Protein AF-A0A2H3BC81-F1 (afdb_monomer_lite)

Secondary structure (DSSP, 8-state):
-EEETTTTEEE--HHHHHHHHHHHHHHHHH-GGGGGGHHHHHHHHHHHHHHHHHT---PPPEEEE-TTS-EEEE------S-SHHHHHHHHHHHHHHHHHHHHTT-

Sequence (106 aa):
MVHLGPNQRPFSVSMFHQLRCLNIIRAGLMDSQKVADAQLLQHCMNYLRQMVLCRADGQLQSVRRSTGGSVTAWSHPRVCRNWRTVYDAAEANFRDYKQDTGDHVL

pLDDT: mean 83.97, std 14.21, range [42.75, 97.62]

Foldseek 3Di:
DFFDDPVRDDDDDLVVLLVVLVVVLVVCVVDVVVCVPVVSVVVSVVSVVVVCVVPPDPDDFDFDDDPPPDTDRPDPDDDDPDPCVVVVVRVVRVVVVCVVVVVVVD

InterPro domains:
  IPR021765 Mycotoxin biosynthesis protein UstYa-like [PF11807] (10-88)
  IPR021765 Mycotoxin biosynthesis protein UstYa-like [PTHR33365] (5-97)

Radius of gyration: 20.72 Å; chains: 1; bounding box: 48×41×57 Å

Organism: NCBI:txid1076256

Structure (mmCIF, N/CA/C/O backbone):
data_AF-A0A2H3BC81-F1
#
_entry.id   AF-A0A2H3BC81-F1
#
loop_
_atom_site.group_PDB
_atom_site.id
_atom_site.type_symbol
_atom_site.label_atom_id
_atom_site.label_alt_id
_atom_site.label_comp_id
_atom_site.label_asym_id
_atom_site.label_entity_id
_atom_site.label_seq_id
_atom_site.pdbx_PDB_ins_code
_atom_site.Cartn_x
_atom_site.Cartn_y
_atom_site.Cartn_z
_atom_site.occupancy
_atom_site.B_iso_or_equiv
_atom_site.auth_seq_id
_atom_site.auth_comp_id
_atom_site.auth_asym_id
_atom_site.auth_atom_id
_atom_site.pdbx_PDB_model_num
ATOM 1 N N . MET A 1 1 ? -7.441 2.446 7.578 1.00 90.75 1 MET A N 1
ATOM 2 C CA . MET A 1 1 ? -6.951 1.486 8.593 1.00 90.75 1 MET A CA 1
ATOM 3 C C . MET A 1 1 ? -7.981 0.376 8.700 1.00 90.75 1 MET A C 1
ATOM 5 O O . MET A 1 1 ? -9.081 0.578 8.204 1.00 90.75 1 MET A O 1
ATOM 9 N N . VAL A 1 2 ? -7.624 -0.765 9.279 1.00 96.50 2 VAL A N 1
ATOM 10 C CA . VAL A 1 2 ? -8.571 -1.834 9.630 1.00 96.50 2 VAL A CA 1
ATOM 11 C C . VAL A 1 2 ? -8.551 -2.045 11.141 1.00 96.50 2 VAL A C 1
ATOM 13 O O . VAL A 1 2 ? -7.503 -1.861 11.759 1.00 96.50 2 VAL A O 1
ATOM 16 N N . HIS A 1 3 ? -9.683 -2.405 11.726 1.00 96.75 3 HIS A N 1
ATOM 17 C CA . HIS A 1 3 ? -9.882 -2.615 13.154 1.00 96.75 3 HIS A CA 1
ATOM 18 C C . HIS A 1 3 ? -10.212 -4.083 13.397 1.00 96.75 3 HIS A C 1
ATOM 20 O O . HIS A 1 3 ? -11.140 -4.617 12.793 1.00 96.75 3 HIS A O 1
ATOM 26 N N . LEU A 1 4 ? -9.395 -4.768 14.199 1.00 95.12 4 LEU A N 1
ATOM 27 C CA . LEU A 1 4 ? -9.467 -6.224 14.341 1.00 95.12 4 LEU A CA 1
ATOM 28 C C . LEU A 1 4 ? -9.455 -6.661 15.809 1.00 95.12 4 LEU A C 1
ATOM 30 O O . LEU A 1 4 ? -8.783 -6.065 16.658 1.00 95.12 4 LEU A O 1
ATOM 34 N N . GLY A 1 5 ? -10.131 -7.781 16.063 1.00 93.31 5 GLY A N 1
ATOM 35 C CA . GLY A 1 5 ? -10.223 -8.424 17.370 1.00 93.31 5 GLY A CA 1
ATOM 36 C C . GLY A 1 5 ? -11.224 -7.754 18.321 1.00 93.31 5 GLY A C 1
ATOM 37 O O . GLY A 1 5 ? -11.792 -6.719 17.981 1.00 93.31 5 GLY A O 1
ATOM 38 N N . PRO A 1 6 ? -11.407 -8.315 19.531 1.00 91.62 6 PRO A N 1
ATOM 39 C CA . PRO A 1 6 ? -12.433 -7.863 20.480 1.00 91.62 6 PRO A CA 1
ATOM 40 C C . PRO A 1 6 ? -12.305 -6.395 20.903 1.00 91.62 6 PRO A C 1
ATOM 42 O O . PRO A 1 6 ? -13.289 -5.764 21.247 1.00 91.62 6 PRO A O 1
ATOM 45 N N . ASN A 1 7 ? -11.088 -5.845 20.856 1.00 90.75 7 ASN A N 1
ATOM 46 C CA . ASN A 1 7 ? -10.794 -4.475 21.284 1.00 90.75 7 ASN A CA 1
ATOM 47 C C . ASN A 1 7 ? -10.663 -3.492 20.103 1.00 90.75 7 ASN A C 1
ATOM 49 O O . ASN A 1 7 ? -10.025 -2.452 20.262 1.00 90.75 7 ASN A O 1
ATOM 53 N N . GLN A 1 8 ? -11.146 -3.843 18.903 1.00 93.81 8 GLN A N 1
ATOM 54 C CA . GLN A 1 8 ? -11.110 -2.980 17.707 1.00 93.81 8 GLN A CA 1
ATOM 55 C C . GLN A 1 8 ? -9.724 -2.362 17.422 1.00 93.81 8 GLN A C 1
ATOM 57 O O . GLN A 1 8 ? -9.588 -1.186 17.059 1.00 93.81 8 GLN A O 1
ATOM 62 N N . ARG A 1 9 ? -8.653 -3.151 17.603 1.00 94.69 9 ARG A N 1
ATOM 63 C CA . ARG A 1 9 ? -7.274 -2.647 17.514 1.00 94.69 9 ARG A CA 1
ATOM 64 C C . ARG A 1 9 ? -6.975 -2.159 16.094 1.00 94.69 9 ARG A C 1
ATOM 66 O O . ARG A 1 9 ? -7.227 -2.913 15.153 1.00 94.69 9 ARG A O 1
ATOM 73 N N . PRO A 1 10 ? -6.394 -0.957 15.921 1.00 95.31 10 PRO A N 1
ATOM 74 C CA . PRO A 1 10 ? -6.113 -0.416 14.601 1.00 95.31 10 PRO A CA 1
ATOM 75 C C . PRO A 1 10 ? -4.856 -1.043 13.990 1.00 95.31 10 PRO A C 1
ATOM 77 O O . PRO A 1 10 ? -3.804 -1.141 14.625 1.00 95.31 10 PRO A O 1
ATOM 80 N N . PHE A 1 11 ? -4.948 -1.393 12.713 1.00 96.06 11 PHE A N 1
ATOM 81 C CA . PHE A 1 11 ? -3.847 -1.883 11.893 1.00 96.06 11 PHE A CA 1
ATOM 82 C C . PHE A 1 11 ? -3.836 -1.188 10.527 1.00 96.06 11 PHE A C 1
ATOM 84 O O . PHE A 1 11 ? -4.861 -0.751 9.992 1.00 96.06 11 PHE A O 1
ATOM 91 N N . SER A 1 12 ? -2.652 -1.100 9.924 1.00 94.12 12 SER A N 1
ATOM 92 C CA . SER A 1 12 ? -2.490 -0.625 8.551 1.00 94.12 12 SER A CA 1
ATOM 93 C C . SER A 1 12 ? -2.274 -1.808 7.616 1.00 94.12 12 SER A C 1
ATOM 95 O O . SER A 1 12 ? -1.371 -2.614 7.828 1.00 94.12 12 SER A O 1
ATOM 97 N N . VAL A 1 13 ? -3.056 -1.883 6.539 1.00 94.88 13 VAL A N 1
ATOM 98 C CA . VAL A 1 13 ? -2.824 -2.869 5.478 1.00 94.88 13 VAL A CA 1
ATOM 99 C C . VAL A 1 13 ? -1.534 -2.500 4.747 1.00 94.88 13 VAL A C 1
ATOM 101 O O . VAL A 1 13 ? -1.346 -1.344 4.359 1.00 94.88 13 VAL A O 1
ATOM 104 N N . SER A 1 14 ? -0.650 -3.482 4.545 1.00 93.75 14 SER A N 1
ATOM 105 C CA . SER A 1 14 ? 0.664 -3.253 3.927 1.00 93.75 14 SER A CA 1
ATOM 106 C C . SER A 1 14 ? 0.553 -2.587 2.549 1.00 93.75 14 SER A C 1
ATOM 108 O O . SER A 1 14 ? 1.253 -1.611 2.302 1.00 93.75 14 SER A O 1
ATOM 110 N N . MET A 1 15 ? -0.390 -3.020 1.701 1.00 92.25 15 MET A N 1
ATOM 111 C CA . MET A 1 15 ? -0.628 -2.424 0.377 1.00 92.25 15 MET A CA 1
ATOM 112 C C . MET A 1 15 ? -0.898 -0.911 0.451 1.00 92.25 15 MET A C 1
ATOM 114 O O . MET A 1 15 ? -0.284 -0.139 -0.279 1.00 92.25 15 MET A O 1
ATOM 118 N N . PHE A 1 16 ? -1.770 -0.458 1.357 1.00 95.62 16 PHE A N 1
ATOM 119 C CA . PHE A 1 16 ? -2.082 0.970 1.483 1.00 95.62 16 PHE A CA 1
ATOM 120 C C . PHE A 1 16 ? -0.898 1.779 2.015 1.00 95.62 16 PHE A C 1
ATOM 122 O O . PHE A 1 16 ? -0.683 2.909 1.577 1.00 95.62 16 PHE A O 1
ATOM 129 N N . HIS A 1 17 ? -0.105 1.206 2.925 1.00 95.94 17 HIS A N 1
ATOM 130 C CA . HIS A 1 17 ? 1.106 1.864 3.410 1.00 95.94 17 HIS A CA 1
ATOM 131 C C . HIS A 1 17 ? 2.140 2.016 2.285 1.00 95.94 17 HIS A C 1
ATOM 133 O O . HIS A 1 17 ? 2.660 3.111 2.087 1.00 95.94 17 HIS A O 1
ATOM 139 N N . GLN A 1 18 ? 2.361 0.966 1.483 1.00 95.56 18 GLN A N 1
ATOM 140 C CA . GLN A 1 18 ? 3.236 1.019 0.304 1.00 95.56 18 GLN A CA 1
ATOM 141 C C . GLN A 1 18 ? 2.799 2.109 -0.686 1.00 95.56 18 GLN A C 1
ATOM 143 O O . GLN A 1 18 ? 3.630 2.907 -1.116 1.00 95.56 18 GLN A O 1
ATOM 148 N N . LEU A 1 19 ? 1.502 2.195 -1.009 1.00 95.56 19 LEU A N 1
ATOM 149 C CA . LEU A 1 19 ? 0.965 3.222 -1.912 1.00 95.56 19 LEU A CA 1
ATOM 150 C C . LEU A 1 19 ? 1.153 4.642 -1.359 1.00 95.56 19 LEU A C 1
ATOM 152 O O . LEU A 1 19 ? 1.525 5.552 -2.103 1.00 95.56 19 LEU A O 1
ATOM 156 N N . ARG A 1 20 ? 0.961 4.835 -0.048 1.00 95.88 20 ARG A N 1
ATOM 157 C CA . ARG A 1 20 ? 1.233 6.119 0.615 1.00 95.88 20 ARG A CA 1
ATOM 158 C C . ARG A 1 20 ? 2.717 6.487 0.534 1.00 95.88 20 ARG A C 1
ATOM 160 O O . ARG A 1 20 ? 3.024 7.619 0.166 1.00 95.88 20 ARG A O 1
ATOM 167 N N . CYS A 1 21 ? 3.621 5.549 0.824 1.00 96.31 21 CYS A N 1
ATOM 168 C CA . CYS A 1 21 ? 5.067 5.754 0.700 1.00 96.31 21 CYS A CA 1
ATOM 169 C C . CYS A 1 21 ? 5.473 6.125 -0.732 1.00 96.31 21 CYS A C 1
ATOM 171 O O . CYS A 1 21 ? 6.243 7.063 -0.922 1.00 96.31 21 CYS A O 1
ATOM 173 N N . LEU A 1 22 ? 4.923 5.441 -1.741 1.00 96.00 22 LEU A N 1
ATOM 174 C CA . LEU A 1 22 ? 5.173 5.756 -3.151 1.00 96.00 22 LEU A CA 1
ATOM 175 C C . LEU A 1 22 ? 4.726 7.176 -3.511 1.00 96.00 22 LEU A C 1
ATOM 177 O O . LEU A 1 22 ? 5.456 7.890 -4.195 1.00 96.00 22 LEU A O 1
ATOM 181 N N . ASN A 1 23 ? 3.559 7.611 -3.029 1.00 94.56 23 ASN A N 1
ATOM 182 C CA . ASN A 1 23 ? 3.083 8.971 -3.275 1.00 94.56 23 ASN A CA 1
ATOM 183 C C . ASN A 1 23 ? 3.968 10.032 -2.598 1.00 94.56 23 ASN A C 1
ATOM 185 O O . ASN A 1 23 ? 4.234 11.073 -3.193 1.00 94.56 23 ASN A O 1
ATOM 189 N N . ILE A 1 24 ? 4.460 9.755 -1.386 1.00 93.44 24 ILE A N 1
ATOM 190 C CA . ILE A 1 24 ? 5.407 10.628 -0.674 1.00 93.44 24 ILE A CA 1
ATOM 191 C C . ILE A 1 24 ? 6.715 10.767 -1.468 1.00 93.44 24 ILE A C 1
ATOM 193 O O . ILE A 1 24 ? 7.175 11.882 -1.699 1.00 93.44 24 ILE A O 1
ATOM 197 N N . ILE A 1 25 ? 7.277 9.653 -1.948 1.00 92.31 25 ILE A N 1
ATOM 198 C CA . ILE A 1 25 ? 8.497 9.661 -2.768 1.00 92.31 25 ILE A CA 1
ATOM 199 C C . ILE A 1 25 ? 8.265 10.425 -4.074 1.00 92.31 25 ILE A C 1
ATOM 201 O O . ILE A 1 25 ? 9.067 11.286 -4.425 1.00 92.31 25 ILE A O 1
ATOM 205 N N . ARG A 1 26 ? 7.147 10.167 -4.767 1.00 92.62 26 ARG A N 1
ATOM 206 C CA . ARG A 1 26 ? 6.766 10.904 -5.982 1.00 92.62 26 ARG A CA 1
ATOM 207 C C . ARG A 1 26 ? 6.730 12.409 -5.724 1.00 92.62 26 ARG A C 1
ATOM 209 O O . ARG A 1 26 ? 7.299 13.162 -6.507 1.00 92.62 26 ARG A O 1
ATOM 216 N N . ALA A 1 27 ? 6.069 12.840 -4.652 1.00 90.06 27 ALA A N 1
ATOM 217 C CA . ALA A 1 27 ? 5.969 14.254 -4.311 1.00 90.06 27 ALA A CA 1
ATOM 218 C C . ALA A 1 27 ? 7.352 14.872 -4.039 1.00 90.06 27 ALA A C 1
ATOM 220 O O . ALA A 1 27 ? 7.639 15.943 -4.564 1.00 90.06 27 ALA A O 1
ATOM 221 N N . GLY A 1 28 ? 8.224 14.172 -3.302 1.00 87.62 28 GLY A N 1
ATOM 222 C CA . GLY A 1 28 ? 9.594 14.625 -3.030 1.00 87.62 28 GLY A CA 1
ATOM 223 C C . GLY A 1 28 ? 10.496 14.691 -4.270 1.00 87.62 28 GLY A C 1
ATOM 224 O O . GLY A 1 28 ? 11.402 15.515 -4.318 1.00 87.62 28 GLY A O 1
ATOM 225 N N . LEU A 1 29 ? 10.240 13.863 -5.290 1.00 86.56 29 LEU A N 1
ATOM 226 C CA . LEU A 1 29 ? 10.947 13.925 -6.577 1.00 86.56 29 LEU A CA 1
ATOM 227 C C . LEU A 1 29 ? 10.452 15.068 -7.474 1.00 86.56 29 LEU A C 1
ATOM 229 O O . LEU A 1 29 ? 11.238 15.621 -8.238 1.00 86.56 29 LEU A O 1
ATOM 233 N N . MET A 1 30 ? 9.158 15.399 -7.417 1.00 86.50 30 MET A N 1
ATOM 234 C CA . MET A 1 30 ? 8.565 16.458 -8.246 1.00 86.50 30 MET A CA 1
ATOM 235 C C . MET A 1 30 ? 8.831 17.868 -7.706 1.00 86.50 30 MET A C 1
ATOM 237 O O . MET A 1 30 ? 8.786 18.822 -8.478 1.00 86.50 30 MET A O 1
ATOM 241 N N . ASP A 1 31 ? 9.095 18.007 -6.408 1.00 79.62 31 ASP A N 1
ATOM 242 C CA . ASP A 1 31 ? 9.327 19.292 -5.751 1.00 79.62 31 ASP A CA 1
ATOM 243 C C . ASP A 1 31 ? 10.547 19.196 -4.823 1.00 79.62 31 ASP A C 1
ATOM 245 O O . ASP A 1 31 ? 10.442 18.890 -3.633 1.00 79.62 31 ASP A O 1
ATOM 249 N N . SER A 1 32 ? 11.732 19.451 -5.386 1.00 65.94 32 SER A N 1
ATOM 250 C CA . SER A 1 32 ? 13.010 19.385 -4.667 1.00 65.94 32 SER A CA 1
ATOM 251 C C . SER A 1 32 ? 13.177 20.482 -3.608 1.00 65.94 32 SER A C 1
ATOM 253 O O . SER A 1 32 ? 14.065 20.375 -2.763 1.00 65.94 32 SER A O 1
ATOM 255 N N . GLN A 1 33 ? 12.318 21.508 -3.594 1.00 64.69 33 GLN A N 1
ATOM 256 C CA . GLN A 1 33 ? 12.289 22.500 -2.514 1.00 64.69 33 GLN A CA 1
ATOM 257 C C . GLN A 1 33 ? 11.475 22.015 -1.299 1.00 64.69 33 GLN A C 1
ATOM 259 O O . GLN A 1 33 ? 11.659 22.529 -0.196 1.00 64.69 33 GLN A O 1
ATOM 264 N N . LYS A 1 34 ? 10.657 20.958 -1.447 1.00 56.69 34 LYS A N 1
ATOM 265 C CA . LYS A 1 34 ? 9.944 20.259 -0.357 1.00 56.69 34 LYS A CA 1
ATOM 266 C C . LYS A 1 34 ? 10.711 19.089 0.261 1.00 56.69 34 LYS A C 1
ATOM 268 O O . LYS A 1 34 ? 10.123 18.269 0.966 1.00 56.69 34 LYS A O 1
ATOM 273 N N . VAL A 1 35 ? 12.038 19.057 0.128 1.00 58.84 35 VAL A N 1
ATOM 274 C CA . VAL A 1 35 ? 12.923 18.141 0.889 1.00 58.84 35 VAL A CA 1
ATOM 275 C C . VAL A 1 35 ? 12.870 18.402 2.416 1.00 58.84 35 VAL A C 1
ATOM 277 O O . VAL A 1 35 ? 13.569 17.759 3.191 1.00 58.84 35 VAL A O 1
ATOM 280 N N . ALA A 1 36 ? 11.974 19.283 2.873 1.00 57.69 36 ALA A N 1
ATOM 281 C CA . ALA A 1 36 ? 11.629 19.558 4.264 1.00 57.69 36 ALA A CA 1
ATOM 282 C C . ALA A 1 36 ? 11.362 18.311 5.132 1.00 57.69 36 ALA A C 1
ATOM 284 O O . ALA A 1 36 ? 11.451 18.418 6.350 1.00 57.69 36 ALA A O 1
ATOM 285 N N . ASP A 1 37 ? 11.089 17.137 4.547 1.00 79.62 37 ASP A N 1
ATOM 286 C CA . ASP A 1 37 ? 10.972 15.884 5.302 1.00 79.62 37 ASP A CA 1
ATOM 287 C C . ASP A 1 37 ? 11.838 14.746 4.728 1.00 79.62 37 ASP A C 1
ATOM 289 O O . ASP A 1 37 ? 11.368 13.664 4.358 1.00 79.62 37 ASP A O 1
ATOM 293 N N . ALA A 1 38 ? 13.146 15.000 4.632 1.00 85.94 38 ALA A N 1
ATOM 294 C CA . ALA A 1 38 ? 14.138 14.002 4.227 1.00 85.94 38 ALA A CA 1
ATOM 295 C C . ALA A 1 38 ? 14.076 12.719 5.082 1.00 85.94 38 ALA A C 1
ATOM 297 O O . ALA A 1 38 ? 14.302 11.622 4.567 1.00 85.94 38 ALA A O 1
ATOM 298 N N . GLN A 1 39 ? 13.719 12.837 6.367 1.00 90.81 39 GLN A N 1
ATOM 299 C CA . GLN A 1 39 ? 13.580 11.697 7.271 1.00 90.81 39 GLN A CA 1
ATOM 300 C C . GLN A 1 39 ? 12.391 10.809 6.883 1.00 90.81 39 GLN A C 1
ATOM 302 O O . GLN A 1 39 ? 12.545 9.586 6.799 1.00 90.81 39 GLN A O 1
ATOM 307 N N . LEU A 1 40 ? 11.224 11.391 6.588 1.00 92.06 40 LEU A N 1
ATOM 308 C CA . LEU A 1 40 ? 10.076 10.635 6.085 1.00 92.06 40 LEU A CA 1
ATOM 309 C C . LEU A 1 40 ? 10.363 10.013 4.718 1.00 92.06 40 LEU A C 1
ATOM 311 O O . LEU A 1 40 ? 9.959 8.873 4.469 1.00 92.06 40 LEU A O 1
ATOM 315 N N . LEU A 1 41 ? 11.086 10.718 3.845 1.00 92.56 41 LEU A N 1
ATOM 316 C CA . LEU A 1 41 ? 11.498 10.181 2.548 1.00 92.56 41 LEU A CA 1
ATOM 317 C C . LEU A 1 41 ? 12.396 8.948 2.727 1.00 92.56 41 LEU A C 1
ATOM 319 O O . LEU A 1 41 ? 12.129 7.895 2.143 1.00 92.56 41 LEU A O 1
ATOM 323 N N . GLN A 1 42 ? 13.402 9.038 3.600 1.00 93.50 42 GLN A N 1
ATOM 324 C CA . GLN A 1 42 ? 14.282 7.922 3.945 1.00 93.50 42 GLN A CA 1
ATOM 325 C C . GLN A 1 42 ? 13.506 6.755 4.572 1.00 93.50 42 GLN A C 1
ATOM 327 O O . GLN A 1 42 ? 13.737 5.599 4.210 1.00 93.50 42 GLN A O 1
ATOM 332 N N . HIS A 1 43 ? 12.559 7.039 5.470 1.00 95.44 43 HIS A N 1
ATOM 333 C CA . HIS A 1 43 ? 11.667 6.035 6.048 1.00 95.44 43 HIS A CA 1
ATOM 334 C C . HIS A 1 43 ? 10.878 5.293 4.960 1.00 95.44 43 HIS A C 1
ATOM 336 O O . HIS A 1 43 ? 10.909 4.062 4.914 1.00 95.44 43 HIS A O 1
ATOM 342 N N . CYS A 1 44 ? 10.227 6.027 4.051 1.00 96.06 44 CYS A N 1
ATOM 343 C CA . CYS A 1 44 ? 9.433 5.454 2.963 1.00 96.06 44 CYS A CA 1
ATOM 344 C C . CYS A 1 44 ? 10.294 4.610 2.014 1.00 96.06 44 CYS A C 1
ATOM 346 O O . CYS A 1 44 ? 9.903 3.501 1.645 1.00 96.06 44 CYS A O 1
ATOM 348 N N . MET A 1 45 ? 11.489 5.097 1.664 1.00 95.44 45 MET A N 1
ATOM 349 C CA . MET A 1 45 ? 12.444 4.362 0.829 1.00 95.44 45 MET A CA 1
ATOM 350 C C . MET A 1 45 ? 12.900 3.067 1.506 1.00 95.44 45 MET A C 1
ATOM 352 O O . MET A 1 45 ? 12.902 2.004 0.881 1.00 95.44 45 MET A O 1
ATOM 356 N N . ASN A 1 46 ? 13.235 3.117 2.799 1.00 97.12 46 ASN A N 1
ATOM 357 C CA . ASN A 1 46 ? 13.642 1.927 3.539 1.00 97.12 46 ASN A CA 1
ATOM 358 C C . ASN A 1 46 ? 12.482 0.935 3.727 1.00 97.12 46 ASN A C 1
ATOM 360 O O . ASN A 1 46 ? 12.708 -0.273 3.656 1.00 97.12 46 ASN A O 1
ATOM 364 N N . TYR A 1 47 ? 11.252 1.415 3.926 1.00 96.69 47 TYR A N 1
ATOM 365 C CA . TYR A 1 47 ? 10.066 0.562 3.998 1.00 96.69 47 TYR A CA 1
ATOM 366 C C . TYR A 1 47 ? 9.829 -0.179 2.675 1.00 96.69 47 TYR A C 1
ATOM 368 O O . TYR A 1 47 ? 9.699 -1.403 2.668 1.00 96.69 47 TYR A O 1
ATOM 376 N N . LEU A 1 48 ? 9.837 0.528 1.538 1.00 95.88 48 LEU A N 1
ATOM 377 C CA . LEU A 1 48 ? 9.655 -0.103 0.226 1.00 95.88 48 LEU A CA 1
ATOM 378 C C . LEU A 1 48 ? 10.778 -1.092 -0.094 1.00 95.88 48 LEU A C 1
ATOM 380 O O . LEU A 1 48 ? 10.494 -2.191 -0.569 1.00 95.88 48 LEU A O 1
ATOM 384 N N . ARG A 1 49 ? 12.033 -0.756 0.235 1.00 95.88 49 ARG A N 1
ATOM 385 C CA . ARG A 1 49 ? 13.169 -1.681 0.105 1.00 95.88 49 ARG A CA 1
ATOM 386 C C . ARG A 1 49 ? 12.924 -2.977 0.878 1.00 95.88 49 ARG A C 1
ATOM 388 O O . ARG A 1 49 ? 13.101 -4.057 0.322 1.00 95.88 49 ARG A O 1
ATOM 395 N N . GLN A 1 50 ? 12.499 -2.885 2.139 1.00 95.56 50 GLN A N 1
ATOM 396 C CA . GLN A 1 50 ? 12.181 -4.064 2.951 1.00 95.56 50 GLN A CA 1
ATOM 397 C C . GLN A 1 50 ? 11.036 -4.881 2.347 1.00 95.56 50 GLN A C 1
ATOM 399 O O . GLN A 1 50 ? 11.144 -6.101 2.260 1.00 95.56 50 GLN A O 1
ATOM 404 N N . MET A 1 51 ? 9.973 -4.231 1.868 1.00 94.12 51 MET A N 1
ATOM 405 C CA . MET A 1 51 ? 8.841 -4.934 1.259 1.00 94.12 51 MET A CA 1
ATOM 406 C C . MET A 1 51 ? 9.220 -5.669 -0.030 1.00 94.12 51 MET A C 1
ATOM 408 O O . MET A 1 51 ? 8.790 -6.808 -0.215 1.00 94.12 51 MET A O 1
ATOM 412 N N . VAL A 1 52 ? 10.047 -5.057 -0.884 1.00 90.75 52 VAL A N 1
ATOM 413 C CA . VAL A 1 52 ? 10.574 -5.692 -2.104 1.00 90.75 52 VAL A CA 1
ATOM 414 C C . VAL A 1 52 ? 11.432 -6.907 -1.761 1.00 90.75 52 VAL A C 1
ATOM 416 O O . VAL A 1 52 ? 11.281 -7.947 -2.391 1.00 90.75 52 VAL A O 1
ATOM 419 N N . LEU A 1 53 ? 12.285 -6.814 -0.738 1.00 91.12 53 LEU A N 1
ATOM 420 C CA . LEU A 1 53 ? 13.126 -7.935 -0.307 1.00 91.12 53 LEU A CA 1
ATOM 421 C C . LEU A 1 53 ? 12.308 -9.068 0.336 1.00 91.12 53 LEU A C 1
ATOM 423 O O . LEU A 1 53 ? 12.536 -10.234 0.028 1.00 91.12 53 LEU A O 1
ATOM 427 N N . CYS A 1 54 ? 11.322 -8.751 1.183 1.00 90.69 54 CYS A N 1
ATOM 428 C CA . CYS A 1 54 ? 10.461 -9.755 1.824 1.00 90.69 54 CYS A CA 1
ATOM 429 C C . CYS A 1 54 ? 9.533 -10.484 0.846 1.00 90.69 54 CYS A C 1
ATOM 431 O O . CYS A 1 54 ? 9.100 -11.601 1.124 1.00 90.69 54 CYS A O 1
ATOM 433 N N . ARG A 1 55 ? 9.165 -9.837 -0.261 1.00 85.94 55 ARG A N 1
ATOM 434 C CA . ARG A 1 55 ? 8.276 -10.388 -1.292 1.00 85.94 55 ARG A CA 1
ATOM 435 C C . ARG A 1 55 ? 9.005 -10.547 -2.624 1.00 85.94 55 ARG A C 1
ATOM 437 O O . ARG A 1 55 ? 8.368 -10.452 -3.671 1.00 85.94 55 ARG A O 1
ATOM 444 N N . ALA A 1 56 ? 10.321 -10.764 -2.571 1.00 82.88 56 ALA A N 1
ATOM 445 C CA . ALA A 1 56 ? 11.139 -10.943 -3.759 1.00 82.88 56 ALA A CA 1
ATOM 446 C C . ALA A 1 56 ? 10.579 -12.091 -4.605 1.00 82.88 56 ALA A C 1
ATOM 448 O O . ALA A 1 56 ? 10.224 -13.151 -4.081 1.00 82.88 56 ALA A O 1
ATOM 449 N N . ASP A 1 57 ? 10.456 -11.862 -5.912 1.00 76.31 57 ASP A N 1
ATOM 450 C CA . ASP A 1 57 ? 9.918 -12.874 -6.811 1.00 76.31 57 ASP A CA 1
ATOM 451 C C . ASP A 1 57 ? 10.947 -13.995 -6.991 1.00 76.31 57 ASP A C 1
ATOM 453 O O . ASP A 1 57 ? 12.008 -13.795 -7.577 1.00 76.31 57 ASP A O 1
ATOM 457 N N . GLY A 1 58 ? 10.628 -15.181 -6.473 1.00 79.44 58 GLY A N 1
ATOM 458 C CA . GLY A 1 58 ? 11.419 -16.394 -6.681 1.00 79.44 58 GLY A CA 1
ATOM 459 C C . GLY A 1 58 ? 11.189 -17.045 -8.047 1.00 79.44 58 GLY A C 1
ATOM 460 O O . GLY A 1 58 ? 11.716 -18.127 -8.303 1.00 79.44 58 GLY A O 1
ATOM 461 N N . GLN A 1 59 ? 10.366 -16.449 -8.915 1.00 76.88 59 GLN A N 1
ATOM 462 C CA . GLN A 1 59 ? 10.075 -17.006 -10.226 1.00 76.88 59 GLN A CA 1
ATOM 463 C C . GLN A 1 59 ? 11.328 -17.039 -11.106 1.00 76.88 59 GLN A C 1
ATOM 465 O O . GLN A 1 59 ? 11.921 -16.011 -11.437 1.00 76.88 59 GLN A O 1
ATOM 470 N N . LEU A 1 60 ? 11.678 -18.245 -11.554 1.00 75.75 60 LEU A N 1
ATOM 471 C CA . LEU A 1 60 ? 12.717 -18.447 -12.554 1.00 75.75 60 LEU A CA 1
ATOM 472 C C . LEU A 1 60 ? 12.295 -17.785 -13.869 1.00 75.75 60 LEU A C 1
ATOM 474 O O . LEU A 1 60 ? 11.263 -18.121 -14.454 1.00 75.75 60 LEU A O 1
ATOM 478 N N . GLN A 1 61 ? 13.104 -16.841 -14.340 1.00 73.62 61 GLN A N 1
ATOM 479 C CA . GLN A 1 61 ? 12.929 -16.244 -15.658 1.00 73.62 61 GLN A CA 1
ATOM 480 C C . GLN A 1 61 ? 13.384 -17.255 -16.712 1.00 73.62 61 GLN A C 1
ATOM 482 O O . GLN A 1 61 ? 14.520 -17.732 -16.674 1.00 73.62 61 GLN A O 1
ATOM 487 N N . SER A 1 62 ? 12.513 -17.601 -17.662 1.00 68.12 62 SER A N 1
ATOM 488 C CA . SER A 1 62 ? 12.912 -18.495 -18.748 1.00 68.12 62 SER A CA 1
ATOM 489 C C . SER A 1 62 ? 13.823 -17.742 -19.714 1.00 68.12 62 SER A C 1
ATOM 491 O O . SER A 1 62 ? 13.394 -16.792 -20.376 1.00 68.12 62 SER A O 1
ATOM 493 N N . VAL A 1 63 ? 15.068 -18.189 -19.816 1.00 67.81 63 VAL A N 1
ATOM 494 C CA . VAL A 1 63 ? 16.029 -17.707 -20.806 1.00 67.81 63 VAL A CA 1
ATOM 495 C C . VAL A 1 63 ? 15.890 -18.586 -22.045 1.00 67.81 63 VAL A C 1
ATOM 497 O O . VAL A 1 63 ? 16.391 -19.709 -22.076 1.00 67.81 63 VAL A O 1
ATOM 500 N N . ARG A 1 64 ? 15.186 -18.103 -23.075 1.00 61.28 64 ARG A N 1
ATOM 501 C CA . ARG A 1 64 ? 15.250 -18.718 -24.408 1.00 61.28 64 ARG A CA 1
ATOM 502 C C . ARG A 1 64 ? 16.286 -17.968 -25.236 1.00 61.28 64 ARG A C 1
ATOM 504 O O . ARG A 1 64 ? 16.178 -16.763 -25.448 1.00 61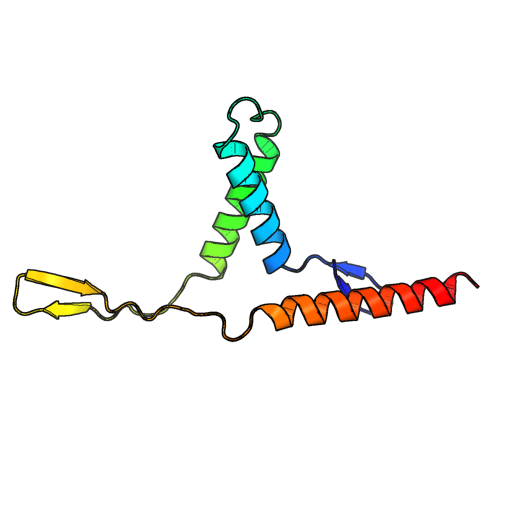.28 64 ARG A O 1
ATOM 511 N N . ARG A 1 65 ? 17.302 -18.692 -25.711 1.00 58.00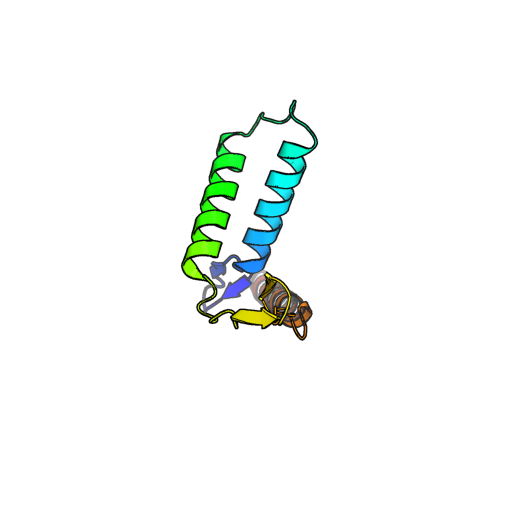 65 ARG A N 1
ATOM 512 C CA . ARG A 1 65 ? 18.236 -18.172 -26.711 1.00 58.00 65 ARG A CA 1
ATOM 513 C C . ARG A 1 65 ? 17.495 -18.127 -28.044 1.00 58.00 65 ARG A C 1
ATOM 515 O O . ARG A 1 65 ? 17.276 -19.178 -28.643 1.00 58.00 65 ARG A O 1
ATOM 522 N N . SER A 1 66 ? 17.088 -16.940 -28.493 1.00 59.97 66 SER A N 1
ATOM 523 C CA . SER A 1 66 ? 16.653 -16.794 -29.881 1.00 59.97 66 SER A CA 1
ATOM 524 C C . SER A 1 66 ? 17.860 -17.084 -30.781 1.00 59.97 66 SER A C 1
ATOM 526 O O . SER A 1 66 ? 18.998 -16.711 -30.471 1.00 59.97 66 SER A O 1
ATOM 528 N N . THR A 1 67 ? 17.650 -17.825 -31.862 1.00 58.22 67 THR A N 1
ATOM 529 C CA . THR A 1 67 ? 18.636 -18.033 -32.926 1.00 58.22 67 THR A CA 1
ATOM 530 C C . THR A 1 67 ? 18.911 -16.686 -33.604 1.00 58.22 67 THR A C 1
ATOM 532 O O . THR A 1 67 ? 18.297 -16.367 -34.612 1.00 58.22 67 THR A O 1
ATOM 535 N N . GLY A 1 68 ? 19.747 -15.845 -32.990 1.00 60.38 68 GLY A N 1
ATOM 536 C CA . GLY A 1 68 ? 19.972 -14.465 -33.443 1.00 60.38 68 GLY A CA 1
ATOM 537 C C . GLY A 1 68 ? 20.717 -13.535 -32.477 1.00 60.38 68 GLY A C 1
ATOM 538 O O . GLY A 1 68 ? 20.876 -12.361 -32.783 1.00 60.38 68 GLY A O 1
ATOM 539 N N . GLY A 1 69 ? 21.196 -14.022 -31.324 1.00 57.41 69 GLY A N 1
ATOM 540 C CA . GLY A 1 69 ? 22.108 -13.265 -30.449 1.00 57.41 69 GLY A CA 1
ATOM 541 C C . GLY A 1 69 ? 21.448 -12.453 -29.331 1.00 57.41 69 GLY A C 1
ATOM 542 O O . GLY A 1 69 ? 22.153 -11.960 -28.456 1.00 57.41 69 GLY A O 1
ATOM 543 N N . SER A 1 70 ? 20.116 -12.369 -29.281 1.00 61.81 70 SER A N 1
ATOM 544 C CA . SER A 1 70 ? 19.395 -11.722 -28.180 1.00 61.81 70 SER A CA 1
ATOM 545 C C . SER A 1 70 ? 18.731 -12.752 -27.261 1.00 61.81 70 SER A C 1
ATOM 547 O O . SER A 1 70 ? 17.937 -13.603 -27.682 1.00 61.81 70 SER A O 1
ATOM 549 N N . VAL A 1 71 ? 19.077 -12.679 -25.972 1.00 60.91 71 VAL A N 1
ATOM 550 C CA . VAL A 1 71 ? 18.355 -13.366 -24.900 1.00 60.91 71 VAL A CA 1
ATOM 551 C C . VAL A 1 71 ? 17.028 -12.645 -24.713 1.00 60.91 71 VAL A C 1
ATOM 553 O O . VAL A 1 71 ? 16.989 -11.516 -24.230 1.00 60.91 71 VAL A O 1
ATOM 556 N N . THR A 1 72 ? 15.931 -13.287 -25.102 1.00 60.44 72 THR A N 1
ATOM 557 C CA . THR A 1 72 ? 14.590 -12.797 -24.785 1.00 60.44 72 THR A CA 1
ATOM 558 C C . THR A 1 72 ? 14.186 -13.417 -23.452 1.00 60.44 72 THR A C 1
ATOM 560 O O . THR A 1 72 ? 13.899 -14.612 -23.371 1.00 60.44 72 THR A O 1
ATOM 563 N N . ALA A 1 73 ? 14.209 -12.620 -22.381 1.00 61.38 73 ALA A N 1
ATOM 564 C CA . ALA A 1 73 ? 13.569 -13.006 -21.130 1.00 61.38 73 ALA A CA 1
ATOM 565 C C . ALA A 1 73 ? 12.056 -13.027 -21.378 1.00 61.38 73 ALA A C 1
ATOM 567 O O . ALA A 1 73 ? 11.454 -11.992 -21.667 1.00 61.38 73 ALA A O 1
ATOM 568 N N . TRP A 1 74 ? 11.446 -14.209 -21.330 1.00 59.78 74 TRP A N 1
ATOM 569 C CA . TRP A 1 74 ? 9.996 -14.329 -21.458 1.00 59.78 74 TRP A CA 1
ATOM 570 C C . TRP A 1 74 ? 9.372 -13.886 -20.131 1.00 59.78 74 TRP A C 1
ATOM 572 O O . TRP A 1 74 ? 9.309 -14.655 -19.168 1.00 59.78 74 TRP A O 1
ATOM 582 N N . SER A 1 75 ? 8.988 -12.609 -20.047 1.00 65.88 75 SER A N 1
ATOM 583 C CA . SER A 1 75 ? 8.346 -12.081 -18.850 1.00 65.88 75 SER A CA 1
ATOM 584 C C . SER A 1 75 ? 6.944 -12.676 -18.743 1.00 65.88 75 SER A C 1
ATOM 586 O O . SER A 1 75 ? 6.129 -12.579 -19.656 1.00 65.88 75 SER A O 1
ATOM 588 N N . HIS A 1 76 ? 6.656 -13.327 -17.620 1.00 67.38 76 HIS A N 1
ATOM 589 C CA . HIS A 1 76 ? 5.283 -13.625 -17.232 1.00 67.38 76 HIS A CA 1
ATOM 590 C C . HIS A 1 76 ? 4.809 -12.440 -16.390 1.00 67.38 76 HIS A C 1
ATOM 592 O O . HIS A 1 76 ? 5.176 -12.362 -15.213 1.00 67.38 76 HIS A O 1
ATOM 598 N N . PRO A 1 77 ? 4.065 -11.473 -16.957 1.00 72.50 77 PRO A N 1
ATOM 599 C CA . PRO A 1 77 ? 3.638 -10.311 -16.196 1.00 72.50 77 PRO A CA 1
ATOM 600 C C . PRO A 1 77 ? 2.755 -10.759 -15.028 1.00 72.50 77 PRO A C 1
ATOM 602 O O . PRO A 1 77 ? 1.739 -11.434 -15.206 1.00 72.50 77 PRO A O 1
ATOM 605 N N . ARG A 1 78 ? 3.138 -10.373 -13.810 1.00 74.56 78 ARG A N 1
ATOM 606 C CA . ARG A 1 78 ? 2.298 -10.546 -12.625 1.00 74.56 78 ARG A CA 1
ATOM 607 C C . ARG A 1 78 ? 1.189 -9.500 -12.677 1.00 74.56 78 ARG A C 1
ATOM 609 O O . ARG A 1 78 ? 1.420 -8.328 -12.404 1.00 74.56 78 ARG A O 1
ATOM 616 N N . VAL A 1 79 ? -0.015 -9.929 -13.038 1.00 80.94 79 VAL A N 1
ATOM 617 C CA . VAL A 1 79 ? -1.208 -9.076 -13.043 1.00 80.94 79 VAL A CA 1
ATOM 618 C C . VAL A 1 79 ? -2.086 -9.373 -11.834 1.00 80.94 79 VAL A C 1
ATOM 620 O O . VAL A 1 79 ? -2.427 -10.524 -11.550 1.00 80.94 79 VAL A O 1
ATOM 623 N N . CYS A 1 80 ? -2.472 -8.321 -11.115 1.00 85.06 80 CYS A N 1
ATOM 624 C CA . CYS A 1 80 ? -3.507 -8.412 -10.092 1.00 85.06 80 CYS A CA 1
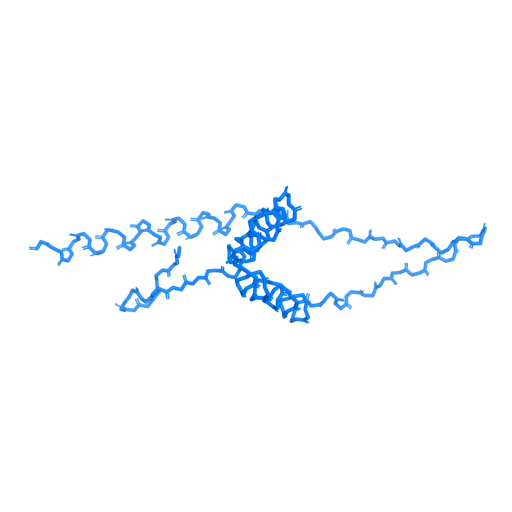ATOM 625 C C . CYS A 1 80 ? -4.836 -8.779 -10.765 1.00 85.06 80 CYS A C 1
ATOM 627 O O . CYS A 1 80 ? -5.317 -8.029 -11.609 1.00 85.06 80 CYS A O 1
ATOM 629 N N . ARG A 1 81 ? -5.448 -9.909 -10.380 1.00 89.00 81 AR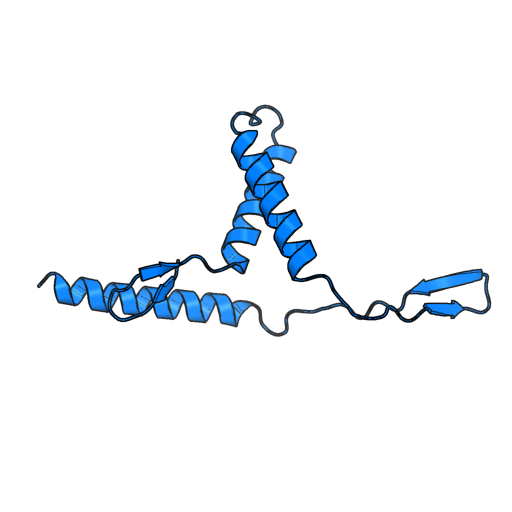G A N 1
ATOM 630 C CA . ARG A 1 81 ? -6.737 -10.352 -10.952 1.00 89.00 81 ARG A CA 1
ATOM 631 C C . ARG A 1 81 ? -7.876 -9.385 -10.632 1.00 89.00 81 ARG A C 1
ATOM 633 O O . ARG A 1 81 ? -8.653 -9.034 -11.507 1.00 89.00 81 ARG A O 1
ATOM 640 N N . ASN A 1 82 ? -7.962 -8.961 -9.374 1.00 92.62 82 ASN A N 1
ATOM 641 C CA . ASN A 1 82 ? -8.888 -7.937 -8.917 1.00 92.62 82 ASN A CA 1
ATOM 642 C C . ASN A 1 82 ? -8.271 -7.220 -7.713 1.00 92.62 82 ASN A C 1
ATOM 644 O O . ASN A 1 82 ? -8.133 -7.796 -6.638 1.00 92.62 82 ASN A O 1
ATOM 648 N N . TRP A 1 83 ? -7.866 -5.968 -7.899 1.00 88.12 83 TRP A N 1
ATOM 649 C CA . TRP A 1 83 ? -7.275 -5.168 -6.827 1.00 88.12 83 TRP A CA 1
ATOM 650 C C . TRP A 1 83 ? -8.331 -4.609 -5.860 1.00 88.12 83 TRP A C 1
ATOM 652 O O . TRP A 1 83 ? -7.994 -4.299 -4.716 1.00 88.12 83 TRP A O 1
ATOM 662 N N . ARG A 1 84 ? -9.604 -4.520 -6.283 1.00 94.94 84 ARG A N 1
ATOM 663 C CA . ARG A 1 84 ? -10.697 -3.968 -5.466 1.00 94.94 84 ARG A CA 1
ATOM 664 C C . ARG A 1 84 ? -10.988 -4.808 -4.236 1.00 94.94 84 ARG A C 1
ATOM 666 O O . ARG A 1 84 ? -11.308 -4.244 -3.207 1.00 94.94 84 ARG A O 1
ATOM 673 N N . THR A 1 85 ? -10.744 -6.117 -4.282 1.00 95.06 85 THR A N 1
ATOM 674 C CA . THR A 1 85 ? -10.982 -7.024 -3.149 1.00 95.06 85 THR A CA 1
ATOM 675 C C . THR A 1 85 ? -10.364 -6.530 -1.835 1.00 95.06 85 THR A C 1
ATOM 677 O O . THR A 1 85 ? -10.980 -6.655 -0.783 1.00 95.06 85 THR A O 1
ATOM 680 N N . VAL A 1 86 ? -9.165 -5.936 -1.878 1.00 93.62 86 VAL A N 1
ATOM 681 C CA . VAL A 1 86 ? -8.507 -5.396 -0.674 1.00 93.62 86 VAL A CA 1
ATOM 682 C C . VAL A 1 86 ? -9.161 -4.092 -0.204 1.00 93.62 86 VAL A C 1
ATOM 684 O O . VAL A 1 86 ? -9.258 -3.859 0.999 1.00 93.62 86 VAL A O 1
ATOM 687 N N . TYR A 1 87 ? -9.607 -3.251 -1.139 1.00 95.62 87 TYR A N 1
ATOM 688 C CA . TYR A 1 87 ? -10.334 -2.015 -0.839 1.00 95.62 87 TYR A CA 1
ATOM 689 C C . TYR A 1 87 ? -11.696 -2.325 -0.226 1.00 95.62 87 TYR A C 1
ATOM 691 O O . TYR A 1 87 ? -11.971 -1.872 0.880 1.00 95.62 87 TYR A O 1
ATOM 699 N N . ASP A 1 88 ? -12.480 -3.176 -0.883 1.00 97.44 88 ASP A N 1
ATOM 700 C CA . ASP A 1 88 ? -13.829 -3.546 -0.460 1.00 97.44 88 ASP A CA 1
ATOM 701 C C . ASP A 1 88 ? -13.817 -4.159 0.951 1.00 97.44 88 ASP A C 1
ATOM 703 O O . ASP A 1 88 ? -14.634 -3.802 1.799 1.00 97.44 88 ASP A O 1
ATOM 707 N N . ALA A 1 89 ? -12.843 -5.032 1.241 1.00 96.69 89 ALA A N 1
ATOM 708 C CA . ALA A 1 89 ? -12.680 -5.631 2.565 1.00 96.69 89 ALA A CA 1
ATOM 709 C C . ALA A 1 89 ? -12.300 -4.601 3.643 1.00 96.69 89 ALA A C 1
ATOM 711 O O . ALA A 1 89 ? -12.809 -4.656 4.763 1.00 96.69 89 ALA A O 1
ATOM 712 N N . ALA A 1 90 ? -11.414 -3.653 3.322 1.00 96.81 90 ALA A N 1
ATOM 713 C CA . ALA A 1 90 ? -11.022 -2.604 4.259 1.00 96.81 90 ALA A CA 1
ATOM 714 C C . ALA A 1 90 ? -12.164 -1.612 4.528 1.00 96.81 90 ALA A C 1
ATOM 716 O O . ALA A 1 90 ? -12.337 -1.174 5.664 1.00 96.81 90 ALA A O 1
ATOM 717 N N . GLU A 1 91 ? -12.955 -1.280 3.507 1.00 96.69 91 GLU A N 1
ATOM 718 C CA . GLU A 1 91 ? -14.142 -0.436 3.646 1.00 96.69 91 GLU A CA 1
ATOM 719 C C . GLU A 1 91 ? -15.234 -1.117 4.469 1.00 96.69 91 GLU A C 1
ATOM 721 O O . GLU A 1 91 ? -15.810 -0.477 5.346 1.00 96.69 91 GLU A O 1
ATOM 726 N N . ALA A 1 92 ? -15.500 -2.404 4.224 1.00 97.62 92 ALA A N 1
ATOM 727 C CA . ALA A 1 92 ? -16.449 -3.179 5.019 1.00 97.62 92 ALA A CA 1
ATOM 728 C C . ALA A 1 92 ? -16.043 -3.192 6.497 1.00 97.62 92 ALA A C 1
ATOM 730 O O . ALA A 1 92 ? -16.815 -2.758 7.344 1.00 97.62 92 ALA A O 1
ATOM 731 N N . ASN A 1 93 ? -14.788 -3.541 6.787 1.00 97.25 93 ASN A N 1
ATOM 732 C CA . ASN A 1 93 ? -14.271 -3.533 8.151 1.00 97.25 93 ASN A CA 1
ATOM 733 C C . ASN A 1 93 ? -14.381 -2.152 8.830 1.00 97.25 93 ASN A C 1
ATOM 735 O O . ASN A 1 93 ? -14.709 -2.065 10.010 1.00 97.25 93 ASN A O 1
ATOM 739 N N . PHE A 1 94 ? -14.131 -1.066 8.093 1.00 95.12 94 PHE A N 1
ATOM 740 C CA . PHE A 1 94 ? -14.275 0.284 8.635 1.00 95.12 94 PHE A CA 1
ATOM 741 C C . PHE A 1 94 ? -15.740 0.673 8.892 1.00 95.12 94 PHE A C 1
ATOM 743 O O . PHE A 1 94 ? -16.012 1.404 9.847 1.00 95.12 94 PHE A O 1
ATOM 750 N N . ARG A 1 95 ? -16.685 0.200 8.067 1.00 95.62 95 ARG A N 1
ATOM 751 C CA . ARG A 1 95 ? -18.124 0.385 8.317 1.00 95.62 95 ARG A CA 1
ATOM 752 C C . ARG A 1 95 ? -18.551 -0.325 9.597 1.00 95.62 95 ARG A C 1
ATOM 754 O O . ARG A 1 95 ? -19.180 0.321 10.430 1.00 95.62 95 ARG A O 1
ATOM 761 N N . ASP A 1 96 ? -18.149 -1.581 9.768 1.00 94.62 96 ASP A N 1
ATOM 762 C CA . ASP A 1 96 ? -18.492 -2.387 10.945 1.00 94.62 96 ASP A CA 1
ATOM 763 C C . ASP A 1 96 ? -17.944 -1.743 12.226 1.00 94.62 96 ASP A C 1
ATOM 765 O O . ASP A 1 96 ? -18.677 -1.541 13.189 1.00 94.62 96 ASP A O 1
ATOM 769 N N . TYR A 1 97 ? -16.679 -1.305 12.200 1.00 94.12 97 TYR A N 1
A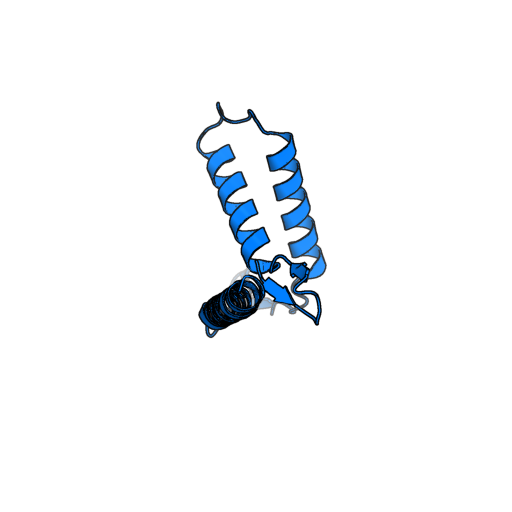TOM 770 C CA . TYR A 1 97 ? -16.067 -0.561 13.304 1.00 94.12 97 TYR A CA 1
ATOM 771 C C . TYR A 1 97 ? -16.871 0.688 13.693 1.00 94.12 97 TYR A C 1
ATOM 773 O O . TYR A 1 97 ? -17.062 0.957 14.879 1.00 94.12 97 TYR A O 1
ATOM 781 N N . LYS A 1 98 ? -17.341 1.466 12.707 1.00 91.94 98 LYS A N 1
ATOM 782 C CA . LYS A 1 98 ? -18.117 2.687 12.970 1.00 91.94 98 LYS A CA 1
ATOM 783 C C . LYS A 1 98 ? -19.510 2.416 13.533 1.00 91.94 98 LYS A C 1
ATOM 785 O O . LYS A 1 98 ? -20.021 3.277 14.240 1.00 91.94 98 LYS A O 1
ATOM 790 N N . GLN A 1 99 ? -20.117 1.276 13.214 1.00 90.00 99 GLN A N 1
ATOM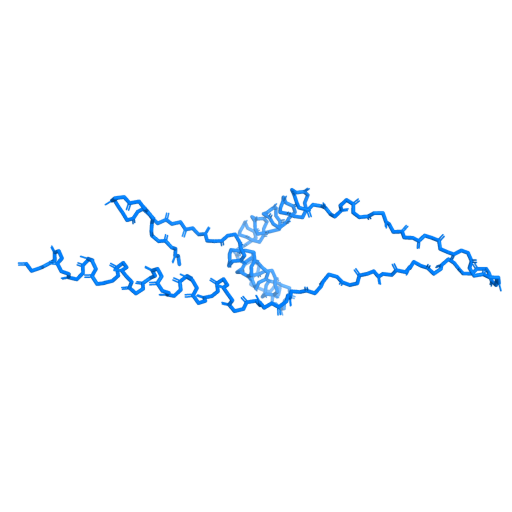 791 C CA . GLN A 1 99 ? -21.390 0.866 13.810 1.00 90.00 99 GLN A CA 1
ATOM 792 C C . GLN A 1 99 ? -21.177 0.447 15.266 1.00 90.00 99 GLN A C 1
ATOM 794 O O . GLN A 1 99 ? -21.775 1.037 16.154 1.00 90.00 99 GLN A O 1
ATOM 799 N N . ASP A 1 100 ? -20.216 -0.447 15.508 1.00 84.62 100 ASP A N 1
ATOM 800 C CA . ASP A 1 100 ? -19.864 -0.950 16.843 1.00 84.62 100 ASP A CA 1
ATOM 801 C C . ASP A 1 100 ? -19.498 0.187 17.817 1.00 84.62 100 ASP A C 1
ATOM 803 O O . ASP A 1 100 ? -20.027 0.295 18.919 1.00 84.62 100 ASP A O 1
ATOM 807 N N . THR A 1 101 ? -18.648 1.123 17.383 1.00 82.50 101 THR A N 1
ATOM 808 C CA . THR A 1 101 ? -18.305 2.299 18.206 1.00 82.50 101 THR A CA 1
ATOM 809 C C . THR A 1 101 ? -19.423 3.331 18.316 1.00 82.50 101 THR A C 1
ATOM 811 O O . THR A 1 101 ? -19.433 4.083 19.285 1.00 82.50 101 THR A O 1
ATOM 814 N N . GLY A 1 102 ? -20.345 3.395 17.353 1.00 71.69 102 GLY A N 1
ATOM 815 C CA . GLY A 1 102 ? -21.526 4.255 17.430 1.00 71.69 102 GLY A CA 1
ATOM 816 C C . GLY A 1 102 ? -22.546 3.747 18.449 1.00 71.69 102 GLY A C 1
ATOM 817 O O . GLY A 1 102 ? -23.095 4.547 19.202 1.00 71.69 102 GLY A O 1
ATOM 818 N N . ASP A 1 103 ? -22.728 2.428 18.520 1.00 61.66 103 ASP A N 1
ATOM 819 C CA . ASP A 1 103 ? -23.634 1.758 19.459 1.00 61.66 103 ASP A CA 1
ATOM 820 C C . ASP A 1 103 ? -23.100 1.777 20.904 1.00 61.66 103 ASP A C 1
ATOM 822 O O . ASP A 1 103 ? -23.880 1.776 21.849 1.00 61.66 103 ASP A O 1
ATOM 826 N N . HIS A 1 104 ? -21.779 1.863 21.097 1.00 59.22 104 HIS A N 1
ATOM 827 C CA . HIS A 1 104 ? -21.137 1.968 22.417 1.00 59.22 104 HIS A CA 1
ATOM 828 C C . HIS A 1 104 ? -21.149 3.374 23.050 1.00 59.22 104 HIS A C 1
ATOM 830 O O . HIS A 1 104 ? -20.679 3.536 24.179 1.00 59.22 104 HIS A O 1
ATOM 836 N N . VAL A 1 105 ? -21.622 4.398 22.333 1.00 55.69 105 VAL A N 1
ATOM 837 C CA . VAL A 1 105 ? -21.687 5.795 22.817 1.00 55.69 105 VAL A CA 1
ATOM 838 C C . VAL A 1 105 ? -23.114 6.188 23.251 1.00 55.69 105 VAL A C 1
ATOM 840 O O . VAL A 1 105 ? -23.327 7.305 23.728 1.00 55.69 105 VAL A O 1
ATOM 843 N N . LEU A 1 106 ? -24.077 5.265 23.145 1.00 42.75 106 LEU A N 1
ATOM 844 C CA . LEU A 1 106 ? -25.437 5.363 23.693 1.00 42.75 106 LEU A CA 1
ATOM 845 C C . LEU A 1 106 ? -25.594 4.456 24.920 1.00 42.75 106 LEU A C 1
ATOM 847 O O . LEU A 1 106 ? -26.372 4.849 25.818 1.00 42.75 106 LEU A O 1
#